Protein AF-A0A2T3J2T2-F1 (afdb_monomer_lite)

Organism: NCBI:txid388278

Radius of gyration: 13.22 Å; chains: 1; bounding box: 31×26×31 Å

Sequence (81 aa):
MIAPEAPPISTIQSVEAKAQFSATFDKERQDSDFLHWGEGKVALAADSISFMGELAHLLPLPGISDVISVKGTPNGHWSSN

Structure (mmCIF, N/CA/C/O backbone):
data_AF-A0A2T3J2T2-F1
#
_entry.id   AF-A0A2T3J2T2-F1
#
loop_
_atom_site.group_PDB
_atom_site.id
_atom_site.type_symbol
_atom_site.label_atom_id
_atom_site.label_alt_id
_atom_site.label_comp_id
_atom_site.label_asym_id
_atom_site.label_entity_id
_atom_site.label_seq_id
_atom_site.pdbx_PDB_ins_code
_atom_site.Cartn_x
_atom_site.Cartn_y
_atom_site.Cartn_z
_atom_site.occupancy
_atom_site.B_iso_or_equiv
_atom_site.auth_seq_id
_atom_site.auth_comp_id
_atom_site.auth_asym_id
_atom_site.auth_atom_id
_atom_site.pdbx_PDB_model_num
ATOM 1 N N . MET A 1 1 ? -2.720 -18.623 -16.150 1.00 40.12 1 MET A N 1
ATOM 2 C CA . MET A 1 1 ? -3.282 -17.885 -15.002 1.00 40.12 1 MET A CA 1
ATOM 3 C C . MET A 1 1 ? -3.676 -16.515 -15.516 1.00 40.12 1 MET A C 1
ATOM 5 O O . MET A 1 1 ? -2.871 -15.925 -16.221 1.00 40.12 1 MET A O 1
ATOM 9 N N . ILE A 1 2 ? -4.903 -16.071 -15.263 1.00 64.00 2 ILE A N 1
ATOM 10 C CA . ILE A 1 2 ? -5.382 -14.728 -15.622 1.00 64.00 2 ILE A CA 1
ATOM 11 C C . ILE A 1 2 ? -5.548 -13.993 -14.291 1.00 64.00 2 ILE A C 1
ATOM 13 O O . ILE A 1 2 ? -6.086 -14.584 -13.354 1.00 64.00 2 ILE A O 1
ATOM 17 N N . ALA A 1 3 ? -5.017 -12.774 -14.179 1.00 60.34 3 ALA A N 1
ATOM 18 C CA . ALA A 1 3 ? -5.213 -11.961 -12.982 1.00 60.34 3 ALA A CA 1
ATOM 19 C C . ALA A 1 3 ? -6.713 -11.651 -12.804 1.00 60.34 3 ALA A C 1
ATOM 21 O O . ALA A 1 3 ? -7.415 -11.509 -13.809 1.00 60.34 3 ALA A O 1
ATOM 22 N N . PRO A 1 4 ? -7.223 -11.580 -11.563 1.00 70.62 4 PRO A N 1
ATOM 23 C CA . PRO A 1 4 ? -8.583 -11.114 -11.326 1.00 70.62 4 PRO A CA 1
ATOM 24 C C . PRO A 1 4 ? -8.759 -9.689 -11.861 1.00 70.62 4 PRO A C 1
ATOM 26 O O . PRO A 1 4 ? -7.793 -8.933 -11.988 1.00 70.62 4 PRO A O 1
ATOM 29 N N . GLU A 1 5 ? -9.997 -9.341 -12.199 1.00 79.38 5 GLU A N 1
ATOM 30 C CA . GLU A 1 5 ? -10.329 -7.984 -12.621 1.00 79.38 5 GLU A CA 1
ATOM 31 C C . GLU A 1 5 ? -10.031 -6.997 -11.489 1.00 79.38 5 GLU A C 1
ATOM 33 O O . GLU A 1 5 ? -10.198 -7.310 -10.309 1.00 79.38 5 GLU A O 1
ATOM 38 N N . ALA A 1 6 ? -9.541 -5.815 -11.852 1.00 78.31 6 ALA A N 1
ATOM 39 C CA . ALA A 1 6 ? -9.193 -4.804 -10.873 1.00 78.31 6 ALA A CA 1
ATOM 40 C C . ALA A 1 6 ? -10.459 -4.290 -10.152 1.00 78.31 6 ALA A C 1
ATOM 42 O O . ALA A 1 6 ? -11.493 -4.084 -10.796 1.00 78.31 6 ALA A O 1
ATOM 43 N N . PRO A 1 7 ? -10.401 -4.034 -8.833 1.00 84.06 7 PRO A N 1
ATOM 44 C CA . PRO A 1 7 ? -11.519 -3.457 -8.103 1.00 84.06 7 PRO A CA 1
ATOM 45 C C . PRO A 1 7 ? -11.863 -2.056 -8.636 1.00 84.06 7 PRO A C 1
ATOM 47 O O . PRO A 1 7 ? -10.978 -1.304 -9.055 1.00 84.06 7 PRO A O 1
ATOM 50 N N . PRO A 1 8 ? -13.138 -1.637 -8.573 1.00 88.00 8 PRO A N 1
ATOM 51 C CA . PRO A 1 8 ? -13.531 -0.310 -9.023 1.00 88.00 8 PRO A CA 1
ATOM 52 C C . PRO A 1 8 ? -12.935 0.777 -8.119 1.00 88.00 8 PRO A C 1
ATOM 54 O O . PRO A 1 8 ? -12.855 0.625 -6.898 1.00 88.00 8 PRO A O 1
ATOM 57 N N . ILE A 1 9 ? -12.587 1.926 -8.708 1.00 87.12 9 ILE A N 1
ATOM 58 C CA . ILE A 1 9 ? -11.976 3.065 -7.993 1.00 87.12 9 ILE A CA 1
ATOM 59 C C . ILE A 1 9 ? -12.829 3.528 -6.801 1.00 87.12 9 ILE A C 1
ATOM 61 O O . ILE A 1 9 ? -12.290 3.911 -5.764 1.00 87.12 9 ILE A O 1
ATOM 65 N N . SER A 1 10 ? -14.158 3.450 -6.901 1.00 89.31 10 SER A N 1
ATOM 66 C CA . SER A 1 10 ? -15.067 3.797 -5.800 1.00 89.31 10 SER A CA 1
ATOM 67 C C . SER A 1 10 ? -14.845 2.941 -4.546 1.00 89.31 10 SER A C 1
ATOM 69 O O . SER A 1 10 ? -14.984 3.444 -3.429 1.00 89.31 10 SER A O 1
ATOM 71 N N . THR A 1 11 ? -14.449 1.673 -4.704 1.00 89.31 11 THR A N 1
ATOM 72 C CA . THR A 1 11 ? -14.079 0.796 -3.584 1.00 89.31 11 THR A CA 1
ATOM 73 C C . THR A 1 11 ? -12.823 1.314 -2.896 1.00 89.31 11 THR A C 1
ATOM 75 O O . THR A 1 11 ? -12.813 1.439 -1.674 1.00 89.31 11 THR A O 1
ATOM 78 N N . ILE A 1 12 ? -11.800 1.696 -3.666 1.00 91.00 12 ILE A N 1
ATOM 79 C CA . ILE A 1 12 ? -10.556 2.277 -3.140 1.00 91.00 12 ILE A CA 1
ATOM 80 C C . ILE A 1 12 ? -10.851 3.557 -2.355 1.00 91.00 12 ILE A C 1
ATOM 8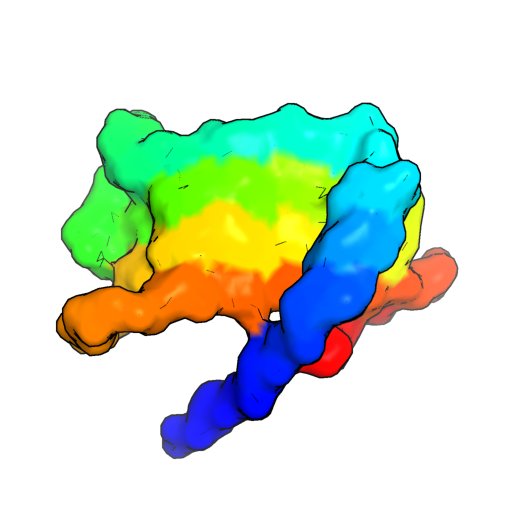2 O O . ILE A 1 12 ? -10.460 3.680 -1.197 1.00 91.00 12 ILE A O 1
ATOM 86 N N . GLN A 1 13 ? -11.628 4.470 -2.941 1.00 91.88 13 GLN A N 1
ATOM 87 C CA . GLN A 1 13 ? -12.026 5.722 -2.293 1.00 91.88 13 GLN A CA 1
ATOM 88 C C . GLN A 1 13 ? -12.793 5.484 -0.986 1.00 91.88 13 GLN A C 1
ATOM 90 O O . GLN A 1 13 ? -12.581 6.195 -0.003 1.00 91.88 13 GLN A O 1
ATOM 95 N N . SER A 1 14 ? -13.656 4.462 -0.938 1.00 93.12 14 SER A N 1
ATOM 96 C CA . SER A 1 14 ? -14.359 4.108 0.296 1.00 93.12 14 SER A CA 1
ATOM 97 C C . SER A 1 14 ? -13.425 3.571 1.383 1.00 93.12 14 SER A C 1
ATOM 99 O O . SER A 1 14 ? -13.743 3.763 2.560 1.00 93.12 14 SER A O 1
ATOM 101 N N . VAL A 1 15 ? -12.347 2.865 1.029 1.00 93.38 15 VAL A N 1
ATOM 102 C CA . VAL A 1 15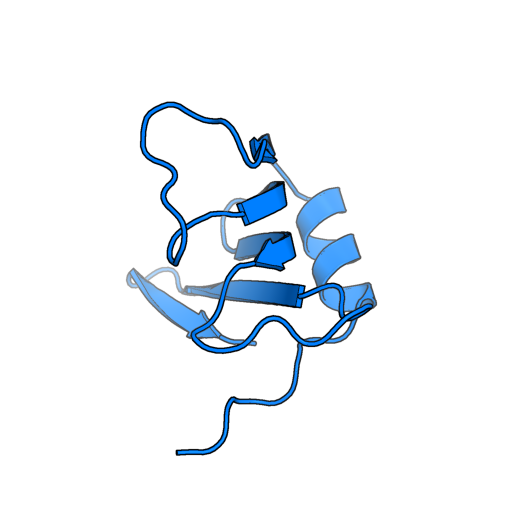 ? -11.348 2.388 1.998 1.00 93.38 15 VAL A CA 1
ATOM 103 C C . VAL A 1 15 ? -10.511 3.560 2.498 1.00 93.38 15 VAL A C 1
ATOM 105 O O . VAL A 1 15 ? -10.364 3.722 3.708 1.00 93.38 15 VAL A O 1
ATOM 108 N N . GLU A 1 16 ? -10.050 4.433 1.597 1.00 93.19 16 GLU A N 1
ATOM 109 C CA . GLU A 1 16 ? -9.294 5.633 1.966 1.00 93.19 16 GLU A CA 1
ATOM 110 C C . GLU A 1 16 ? -10.066 6.544 2.927 1.00 93.19 16 GLU A C 1
ATOM 112 O O . GLU A 1 16 ? -9.501 7.025 3.905 1.00 93.19 16 GLU A O 1
ATOM 117 N N . ALA A 1 17 ? -11.368 6.740 2.699 1.00 94.81 17 ALA A N 1
ATOM 118 C CA . ALA A 1 17 ? -12.212 7.567 3.561 1.00 94.81 17 ALA A CA 1
ATOM 119 C C . ALA A 1 17 ? -12.362 7.017 4.995 1.00 94.81 17 ALA A C 1
ATOM 121 O O . ALA A 1 17 ? -12.695 7.767 5.911 1.00 94.81 17 ALA A O 1
ATOM 122 N N . LYS A 1 18 ? -12.138 5.711 5.195 1.00 96.12 18 LYS A N 1
ATOM 123 C CA . LYS A 1 18 ? -12.223 5.020 6.495 1.00 96.12 18 LYS A CA 1
ATOM 124 C C . LYS A 1 18 ? -10.847 4.696 7.081 1.00 96.12 18 LYS A C 1
ATOM 126 O O . LYS A 1 18 ? -10.769 4.042 8.123 1.00 96.12 18 LYS A O 1
ATOM 131 N N . ALA A 1 19 ? -9.776 5.095 6.402 1.00 96.94 19 ALA A N 1
ATOM 132 C CA . ALA A 1 19 ? -8.427 4.717 6.765 1.00 96.94 19 ALA A CA 1
ATOM 133 C C . ALA A 1 19 ? -8.039 5.313 8.120 1.00 96.94 19 ALA A C 1
ATOM 135 O O . ALA A 1 19 ? -8.173 6.510 8.363 1.00 96.94 19 ALA A O 1
ATOM 136 N N . GLN A 1 20 ? -7.535 4.457 8.999 1.00 98.06 20 GLN A N 1
ATOM 137 C CA . GLN A 1 20 ? -6.921 4.859 10.261 1.00 98.06 20 GLN A CA 1
ATOM 138 C C . GLN A 1 20 ? -5.440 5.177 10.062 1.00 98.06 20 GLN A C 1
ATOM 140 O O . GLN A 1 20 ? -4.881 6.012 10.769 1.00 98.06 20 GLN A O 1
ATOM 145 N N . PHE A 1 21 ? -4.818 4.530 9.073 1.00 97.50 21 PHE A N 1
ATOM 146 C CA . PHE A 1 21 ? -3.433 4.759 8.697 1.00 97.50 21 PHE A CA 1
ATOM 147 C C . PHE A 1 21 ? -3.311 4.883 7.185 1.00 97.50 21 PHE A C 1
ATOM 149 O O . PHE A 1 21 ? -4.002 4.201 6.426 1.00 97.50 21 PHE A O 1
ATOM 156 N N . SER A 1 22 ? -2.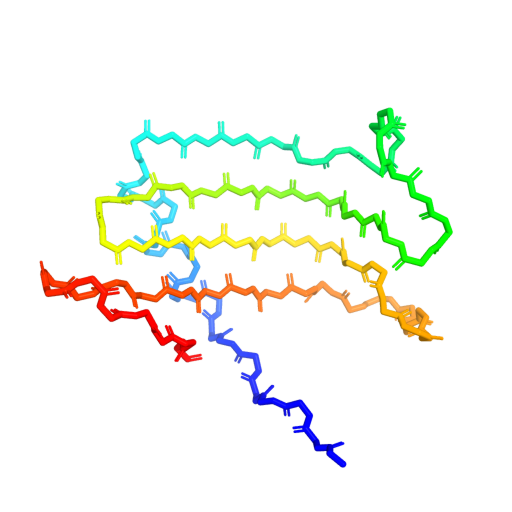385 5.727 6.750 1.00 96.44 22 SER A N 1
ATOM 157 C CA . SER A 1 22 ? -2.015 5.865 5.348 1.00 96.44 22 SER A CA 1
ATOM 158 C C . SER A 1 22 ? -0.513 6.038 5.219 1.00 96.44 22 SER A C 1
ATOM 160 O O . SER A 1 22 ? 0.107 6.680 6.068 1.00 96.44 22 SER A O 1
ATOM 162 N N . ALA A 1 23 ? 0.052 5.517 4.140 1.00 94.88 23 ALA A N 1
ATOM 163 C CA . ALA A 1 23 ? 1.443 5.739 3.777 1.00 94.88 23 ALA A CA 1
ATOM 164 C C . ALA A 1 23 ? 1.582 5.865 2.257 1.00 94.88 23 ALA A C 1
ATOM 166 O O . ALA A 1 23 ? 0.679 5.499 1.503 1.00 94.88 23 ALA A O 1
ATOM 167 N N . THR A 1 24 ? 2.730 6.372 1.826 1.00 93.56 24 THR A N 1
ATOM 168 C CA . THR A 1 24 ? 3.129 6.388 0.420 1.00 93.56 24 THR A CA 1
ATOM 169 C C . THR A 1 24 ? 4.290 5.418 0.251 1.00 93.56 24 THR A C 1
ATOM 171 O O . THR A 1 24 ? 5.265 5.483 1.002 1.00 93.56 24 THR A O 1
ATOM 174 N N . PHE A 1 25 ? 4.167 4.503 -0.703 1.00 90.62 25 PHE A N 1
ATOM 175 C CA . PHE A 1 25 ? 5.280 3.720 -1.206 1.00 90.62 25 PHE A CA 1
ATOM 176 C C . PHE A 1 25 ? 6.022 4.534 -2.257 1.00 90.62 25 PHE A C 1
ATOM 178 O O . PHE A 1 25 ? 5.415 5.080 -3.176 1.00 90.62 25 PHE A O 1
ATOM 185 N N . ASP A 1 26 ? 7.330 4.621 -2.063 1.00 90.38 26 ASP A N 1
ATOM 186 C CA . ASP A 1 26 ? 8.277 5.194 -3.004 1.00 90.38 26 ASP A CA 1
ATOM 187 C C . ASP A 1 26 ? 9.035 4.032 -3.646 1.00 90.38 26 ASP A C 1
ATOM 189 O O . ASP A 1 26 ? 9.456 3.105 -2.940 1.00 90.38 26 ASP A O 1
ATOM 193 N N . LYS A 1 27 ? 9.194 4.084 -4.968 1.00 87.38 27 LYS A N 1
ATOM 194 C CA . LYS A 1 27 ? 9.876 3.048 -5.742 1.00 87.38 27 LYS A CA 1
ATOM 195 C C . LYS A 1 27 ? 11.297 2.763 -5.248 1.00 87.38 27 LYS A C 1
ATOM 197 O O . LYS A 1 27 ? 11.774 1.643 -5.388 1.00 87.38 27 LYS A O 1
ATOM 202 N N . GLU A 1 28 ? 11.958 3.749 -4.650 1.00 88.62 28 GLU A N 1
ATOM 203 C CA . GLU A 1 28 ? 13.355 3.689 -4.224 1.00 88.62 28 GLU A CA 1
ATOM 204 C C . GLU A 1 28 ? 13.503 3.351 -2.725 1.00 88.62 28 GLU A C 1
ATOM 206 O O . GLU A 1 28 ? 14.553 3.597 -2.120 1.00 88.62 28 GLU A O 1
ATOM 211 N N . ARG A 1 29 ? 12.471 2.785 -2.068 1.00 89.19 29 ARG A N 1
ATOM 212 C CA . ARG A 1 29 ? 12.638 2.266 -0.694 1.00 89.19 29 ARG A CA 1
ATOM 213 C C . ARG A 1 29 ? 13.716 1.182 -0.652 1.00 89.19 29 ARG A C 1
ATOM 215 O O . ARG A 1 29 ? 13.852 0.410 -1.591 1.00 89.19 29 ARG A O 1
ATOM 222 N N . GLN A 1 30 ? 14.408 1.085 0.488 1.00 88.75 30 GLN A N 1
ATOM 223 C CA . GLN A 1 30 ? 15.576 0.216 0.700 1.00 88.75 30 GLN A CA 1
ATOM 224 C C . GLN A 1 30 ? 15.396 -1.247 0.254 1.00 88.75 30 GLN A C 1
ATOM 226 O O . GLN A 1 30 ? 16.355 -1.829 -0.243 1.00 88.75 30 GLN A O 1
ATOM 231 N N . ASP A 1 31 ? 14.203 -1.821 0.419 1.00 85.56 31 ASP A N 1
ATOM 232 C CA . ASP A 1 31 ? 13.915 -3.222 0.074 1.00 85.56 31 ASP A CA 1
ATOM 233 C C . ASP A 1 31 ? 13.287 -3.396 -1.321 1.00 85.56 31 ASP A C 1
ATOM 235 O O . ASP A 1 31 ? 12.807 -4.479 -1.650 1.00 85.56 31 ASP A O 1
ATOM 239 N N . SER A 1 32 ? 13.256 -2.336 -2.133 1.00 88.88 32 SER A N 1
ATOM 240 C CA . SER A 1 32 ? 12.742 -2.393 -3.502 1.00 88.88 32 SER A CA 1
ATOM 241 C C . SER A 1 32 ? 13.818 -2.906 -4.457 1.00 88.88 32 SER A C 1
ATOM 243 O O . SER A 1 32 ? 14.988 -2.533 -4.360 1.00 88.88 32 SER A O 1
ATOM 245 N N . ASP A 1 33 ? 13.422 -3.736 -5.417 1.00 86.75 33 ASP A N 1
ATOM 246 C CA . ASP A 1 33 ? 14.293 -4.222 -6.489 1.00 86.75 33 ASP A CA 1
ATOM 247 C C . ASP A 1 33 ? 13.615 -4.085 -7.860 1.00 86.75 33 ASP A C 1
ATOM 249 O O . ASP A 1 33 ? 12.494 -3.602 -7.953 1.00 86.75 33 ASP A O 1
ATOM 253 N N . PHE A 1 34 ? 14.284 -4.499 -8.942 1.00 81.50 34 PHE A N 1
ATOM 254 C CA . PHE A 1 34 ? 13.770 -4.366 -10.314 1.00 81.50 34 PHE A CA 1
ATOM 255 C C . PHE A 1 34 ? 12.378 -4.988 -10.538 1.00 81.50 34 PHE A C 1
ATOM 257 O O . PHE A 1 34 ? 11.601 -4.466 -11.339 1.00 81.50 34 PHE A O 1
ATOM 264 N N . LEU A 1 35 ? 12.075 -6.095 -9.860 1.00 82.81 35 LEU A N 1
ATOM 265 C CA . LEU A 1 35 ? 10.826 -6.849 -9.999 1.00 82.81 35 LEU A CA 1
ATOM 266 C C . LEU A 1 35 ? 9.849 -6.593 -8.850 1.00 82.81 35 LEU A C 1
ATOM 268 O O . LEU A 1 35 ? 8.658 -6.844 -9.009 1.00 82.81 35 LEU A O 1
ATOM 272 N N . HIS A 1 36 ? 10.339 -6.115 -7.709 1.00 83.88 36 HIS A N 1
ATOM 273 C CA . HIS A 1 36 ? 9.562 -5.928 -6.494 1.00 83.88 36 HIS A CA 1
ATOM 274 C C . HIS A 1 36 ? 9.689 -4.481 -6.029 1.00 83.88 36 HIS A C 1
ATOM 276 O O . HIS A 1 36 ? 10.438 -4.159 -5.110 1.00 83.88 36 HIS A O 1
ATOM 282 N N . TRP A 1 37 ? 8.936 -3.601 -6.677 1.00 88.69 37 TRP A N 1
ATOM 283 C CA . TRP A 1 37 ? 8.753 -2.225 -6.238 1.00 88.69 37 TRP A CA 1
ATOM 284 C C . TRP A 1 37 ? 7.286 -1.827 -6.365 1.00 88.69 37 TRP A C 1
ATOM 286 O O . TRP A 1 37 ? 6.526 -2.409 -7.143 1.00 88.69 37 TRP A O 1
ATOM 296 N N . GLY A 1 38 ? 6.896 -0.831 -5.579 1.00 88.19 38 GLY A N 1
ATOM 297 C CA . GLY A 1 38 ? 5.600 -0.185 -5.689 1.00 88.19 38 GLY A CA 1
ATOM 298 C C . GLY A 1 38 ? 5.747 1.311 -5.487 1.00 88.19 38 GLY A C 1
ATOM 299 O O . GLY A 1 38 ? 6.508 1.748 -4.628 1.00 88.19 38 GLY A O 1
ATOM 300 N N . GLU A 1 39 ? 5.014 2.086 -6.271 1.00 92.19 39 GLU A N 1
ATOM 301 C CA . GLU A 1 39 ? 4.932 3.535 -6.137 1.00 92.19 39 GLU A CA 1
ATOM 302 C C . GLU A 1 39 ? 3.465 3.927 -6.031 1.00 92.19 39 GLU A C 1
ATOM 304 O O . GLU A 1 39 ? 2.683 3.652 -6.934 1.00 92.19 39 GLU A O 1
ATOM 309 N N . GLY A 1 40 ? 3.053 4.535 -4.920 1.00 92.50 40 GLY A N 1
ATOM 310 C CA . GLY A 1 40 ? 1.650 4.895 -4.738 1.00 92.50 40 GLY A CA 1
ATOM 311 C C . GLY A 1 40 ? 1.208 4.982 -3.292 1.00 92.50 40 GLY A C 1
ATOM 312 O O . GLY A 1 40 ? 2.011 4.956 -2.363 1.00 92.50 40 GLY A O 1
ATOM 313 N N . LYS A 1 41 ? -0.098 5.095 -3.082 1.00 94.44 41 LYS A N 1
ATOM 314 C CA . LYS A 1 41 ? -0.685 5.286 -1.757 1.00 94.44 41 LYS A CA 1
ATOM 315 C C . LYS A 1 41 ? -1.260 3.980 -1.231 1.00 94.44 41 LYS A C 1
ATOM 317 O O . LYS A 1 41 ? -2.001 3.294 -1.930 1.00 94.44 41 LYS A O 1
ATOM 322 N N . VAL A 1 42 ? -0.956 3.674 0.028 1.00 94.44 42 VAL A N 1
ATOM 323 C CA . VAL A 1 42 ? -1.586 2.596 0.792 1.00 94.44 42 VAL A CA 1
ATOM 324 C C . VAL A 1 42 ? -2.459 3.188 1.892 1.00 94.44 42 VAL A C 1
ATOM 326 O O . VAL A 1 42 ? -2.071 4.140 2.575 1.00 94.44 42 VAL A O 1
ATOM 329 N N . ALA A 1 43 ? -3.642 2.613 2.072 1.00 96.19 43 ALA A N 1
ATOM 330 C CA . ALA A 1 43 ? -4.582 2.977 3.118 1.00 96.19 43 ALA A CA 1
ATOM 331 C C . ALA A 1 43 ? -5.018 1.729 3.892 1.00 96.19 43 ALA 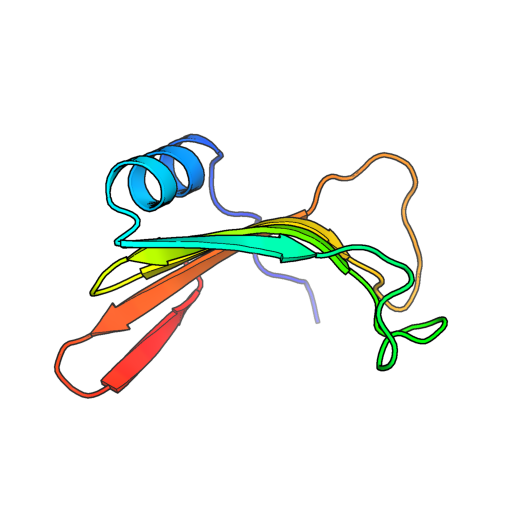A C 1
ATOM 333 O O . ALA A 1 43 ? -5.329 0.691 3.305 1.00 96.19 43 ALA A O 1
ATOM 334 N N . LEU A 1 44 ? -5.026 1.842 5.220 1.00 95.38 44 LEU A N 1
ATOM 335 C CA . LEU A 1 44 ? -5.376 0.776 6.153 1.00 95.38 44 LEU A CA 1
ATOM 336 C C . LEU A 1 44 ? -6.591 1.217 6.971 1.00 95.38 44 LEU A C 1
ATOM 338 O O . LEU A 1 44 ? -6.506 2.154 7.769 1.00 95.38 44 LEU A O 1
ATOM 342 N N . ALA A 1 45 ? -7.714 0.536 6.781 1.00 94.88 45 ALA A N 1
ATOM 343 C CA . ALA A 1 45 ? -8.899 0.638 7.624 1.00 94.88 45 ALA A CA 1
ATOM 344 C C . ALA A 1 45 ? -9.029 -0.620 8.499 1.00 94.88 45 ALA A C 1
ATOM 346 O O . ALA A 1 45 ? -8.280 -1.583 8.345 1.00 94.88 45 ALA A O 1
ATOM 347 N N . ALA A 1 46 ? -9.993 -0.620 9.419 1.00 93.69 46 ALA A N 1
ATOM 348 C CA . ALA A 1 46 ? -10.158 -1.704 10.389 1.00 93.69 46 ALA A CA 1
ATOM 349 C C . ALA A 1 46 ? -10.396 -3.087 9.747 1.00 93.69 46 ALA A C 1
ATOM 351 O O . ALA A 1 46 ? -9.943 -4.094 10.283 1.00 93.69 46 ALA A O 1
ATOM 352 N N . ASP A 1 47 ? -11.100 -3.140 8.614 1.00 93.75 47 ASP A N 1
ATOM 353 C CA . ASP A 1 47 ? -11.487 -4.372 7.919 1.00 93.75 47 ASP A CA 1
ATOM 354 C C . ASP A 1 47 ? -11.018 -4.420 6.459 1.00 93.75 47 ASP A C 1
ATOM 356 O O . ASP A 1 47 ? -11.397 -5.326 5.719 1.00 93.75 47 ASP A O 1
ATOM 360 N N . SER A 1 48 ? -10.207 -3.461 6.009 1.00 93.88 48 SER A N 1
ATOM 361 C CA . SER A 1 48 ? -9.804 -3.393 4.605 1.00 93.88 48 SER A CA 1
ATOM 362 C C . SER A 1 48 ? -8.475 -2.689 4.395 1.00 93.88 48 SER A C 1
ATOM 364 O O . SER A 1 48 ? -8.152 -1.727 5.091 1.00 93.88 48 SER A O 1
ATOM 366 N N . ILE A 1 49 ? -7.756 -3.130 3.368 1.00 93.81 49 ILE A N 1
ATOM 367 C CA . ILE A 1 49 ? -6.516 -2.518 2.890 1.00 93.81 49 ILE A CA 1
ATOM 368 C C . ILE A 1 49 ? -6.712 -2.156 1.422 1.00 93.81 49 ILE A C 1
ATOM 370 O O . ILE A 1 49 ? -7.277 -2.948 0.662 1.00 93.81 49 ILE A O 1
ATOM 374 N N . SER A 1 50 ? -6.248 -0.976 1.017 1.00 93.38 50 SER A N 1
ATOM 375 C CA . SER A 1 50 ? -6.216 -0.580 -0.389 1.00 93.38 50 SER A CA 1
ATOM 376 C C . SER A 1 50 ? -4.867 -0.006 -0.795 1.00 93.38 50 SER A C 1
ATOM 378 O O . SER A 1 50 ? -4.219 0.683 -0.009 1.00 93.38 50 SER A O 1
ATOM 380 N N . PHE A 1 51 ? -4.486 -0.256 -2.042 1.00 92.31 51 PHE A N 1
ATOM 381 C CA . PHE A 1 51 ? -3.350 0.353 -2.717 1.00 92.31 51 PHE A CA 1
ATOM 382 C C . PHE A 1 51 ? -3.810 0.955 -4.047 1.00 92.31 51 PHE A C 1
ATOM 384 O O . PHE A 1 51 ? -4.605 0.340 -4.761 1.00 92.31 51 PHE A O 1
ATOM 391 N N . MET A 1 52 ? -3.311 2.148 -4.359 1.00 91.06 52 MET A N 1
ATOM 392 C CA . MET A 1 52 ? -3.496 2.818 -5.644 1.00 91.06 52 MET A CA 1
ATOM 393 C C . MET A 1 52 ? -2.161 3.402 -6.090 1.00 91.06 52 MET A C 1
ATOM 395 O O . MET A 1 52 ? -1.610 4.271 -5.407 1.00 91.06 52 MET A O 1
ATOM 399 N N . GLY A 1 53 ? -1.651 2.932 -7.222 1.00 89.75 53 GLY A N 1
ATOM 400 C CA . GLY A 1 53 ? -0.324 3.303 -7.695 1.00 89.75 53 GLY A CA 1
ATOM 401 C C . GLY A 1 53 ? 0.141 2.433 -8.847 1.00 89.75 53 GLY A C 1
ATOM 402 O O . GLY A 1 53 ? -0.680 1.891 -9.566 1.00 89.75 53 GLY A O 1
ATOM 403 N N . GLU A 1 54 ? 1.442 2.278 -9.009 1.00 88.50 54 GLU A N 1
ATOM 404 C CA . GLU A 1 54 ? 2.047 1.322 -9.931 1.00 88.50 54 GLU A CA 1
ATOM 405 C C . GLU A 1 54 ? 2.783 0.251 -9.132 1.00 88.50 54 GLU A C 1
ATOM 407 O O . GLU A 1 54 ? 3.446 0.549 -8.133 1.00 88.50 54 GLU A O 1
ATOM 412 N N . LEU A 1 55 ? 2.673 -1.000 -9.568 1.00 85.00 55 LEU A N 1
ATOM 413 C CA . LEU A 1 55 ? 3.466 -2.103 -9.048 1.00 85.00 55 LEU A CA 1
ATOM 414 C C . LEU A 1 55 ? 4.309 -2.681 -10.174 1.00 85.00 55 LEU A C 1
ATOM 416 O O . LEU A 1 55 ? 3.847 -2.875 -11.300 1.00 85.00 55 LEU A O 1
ATOM 420 N N . ALA A 1 56 ? 5.551 -3.041 -9.863 1.00 81.00 56 ALA A N 1
ATOM 421 C CA . ALA A 1 56 ? 6.252 -3.944 -10.752 1.00 81.00 56 ALA A CA 1
ATOM 422 C C . ALA A 1 56 ? 5.590 -5.323 -10.726 1.00 81.00 56 ALA A C 1
ATOM 424 O O . ALA A 1 56 ? 5.498 -5.995 -9.701 1.00 81.00 56 ALA A O 1
ATOM 425 N N . HIS A 1 57 ? 5.176 -5.759 -11.909 1.00 69.44 57 HIS A N 1
ATOM 426 C CA . HIS A 1 57 ? 4.986 -7.160 -12.245 1.00 69.44 57 HIS A CA 1
ATOM 427 C C . HIS A 1 57 ? 6.013 -7.538 -13.323 1.00 69.44 57 HIS A C 1
ATOM 429 O O . HIS A 1 57 ? 6.586 -6.664 -13.971 1.00 69.44 57 HIS A O 1
ATOM 435 N N . LEU A 1 58 ? 6.216 -8.842 -13.549 1.00 56.84 58 LEU A N 1
ATOM 436 C CA . LEU A 1 58 ? 7.135 -9.470 -14.515 1.00 56.84 58 LEU A CA 1
ATOM 437 C C . LEU A 1 58 ? 7.202 -8.824 -15.925 1.00 56.84 58 LEU A C 1
ATOM 439 O O . LEU A 1 58 ? 8.166 -9.072 -16.642 1.00 56.84 58 LEU A O 1
ATOM 443 N N . LEU A 1 59 ? 6.240 -7.980 -16.318 1.00 55.25 59 LEU A N 1
ATOM 444 C CA . LEU A 1 59 ? 6.346 -7.048 -17.444 1.00 55.25 59 LEU A CA 1
ATOM 445 C C . LEU A 1 59 ? 5.652 -5.715 -17.082 1.00 55.25 59 LEU A C 1
ATOM 447 O O . LEU A 1 59 ? 4.434 -5.727 -16.899 1.00 55.25 59 LEU A O 1
ATOM 451 N N . PRO A 1 60 ? 6.364 -4.573 -17.011 1.00 52.44 60 PRO A N 1
ATOM 452 C CA . PRO A 1 60 ? 5.725 -3.273 -16.838 1.00 52.44 60 PRO A CA 1
ATOM 453 C C . PRO A 1 60 ? 4.923 -2.933 -18.099 1.00 52.44 60 PRO A C 1
ATOM 455 O O . PRO A 1 60 ? 5.488 -2.757 -19.181 1.00 52.44 60 PRO A O 1
ATOM 458 N N . LEU A 1 61 ? 3.597 -2.863 -17.974 1.00 54.56 61 LEU A N 1
ATOM 459 C CA . LEU A 1 61 ? 2.744 -2.292 -19.011 1.00 54.56 61 LEU A CA 1
ATOM 460 C C . LEU A 1 61 ? 2.691 -0.775 -18.784 1.00 54.56 61 LEU A C 1
ATOM 462 O O . LEU A 1 61 ? 2.246 -0.345 -17.721 1.00 54.56 61 LEU A O 1
ATOM 466 N N . PRO A 1 62 ? 3.156 0.051 -19.734 1.00 50.25 62 PRO A N 1
ATOM 467 C CA . PRO A 1 62 ? 3.186 1.494 -19.539 1.00 50.25 62 PRO A CA 1
ATOM 468 C C . PRO A 1 62 ? 1.766 2.053 -19.374 1.00 50.25 62 PRO A C 1
ATOM 470 O O . PRO A 1 62 ? 0.912 1.844 -20.236 1.00 50.25 62 PRO A O 1
ATOM 473 N N . GLY A 1 63 ? 1.542 2.803 -18.291 1.00 54.72 63 GLY A N 1
ATOM 474 C CA . GLY A 1 63 ? 0.326 3.591 -18.072 1.00 54.72 63 GLY A CA 1
ATOM 475 C C . GLY A 1 63 ? -0.825 2.883 -17.353 1.00 54.72 63 GLY A C 1
ATOM 476 O O . GLY A 1 63 ? -1.949 3.380 -17.424 1.00 54.72 63 GLY A O 1
ATOM 477 N N . ILE A 1 64 ? -0.586 1.754 -16.676 1.00 55.59 64 ILE A N 1
ATOM 478 C CA . ILE A 1 64 ? -1.603 1.123 -15.825 1.00 55.59 64 ILE A CA 1
ATOM 479 C C . ILE A 1 64 ? -1.318 1.456 -14.365 1.00 55.59 64 ILE A C 1
ATOM 481 O O . ILE A 1 64 ? -0.339 0.993 -13.794 1.00 55.59 64 ILE A O 1
ATOM 485 N N . SER A 1 65 ? -2.205 2.250 -13.763 1.00 65.25 65 SER A N 1
ATOM 486 C CA . SER A 1 65 ? -2.293 2.322 -12.309 1.00 65.25 65 SER A CA 1
ATOM 487 C C . SER A 1 65 ? -2.939 1.036 -11.799 1.00 65.25 65 SER A C 1
ATOM 489 O O . SER A 1 65 ? -4.109 0.764 -12.077 1.00 65.25 65 SER A O 1
ATOM 491 N N . ASP A 1 66 ? -2.175 0.252 -11.053 1.00 77.12 66 ASP A N 1
ATOM 492 C CA . ASP A 1 66 ? -2.662 -0.877 -10.288 1.00 77.12 66 ASP A CA 1
ATOM 493 C C . ASP A 1 66 ? -3.497 -0.389 -9.105 1.00 77.12 66 ASP A C 1
ATOM 495 O O . ASP A 1 66 ? -3.099 0.460 -8.297 1.00 77.12 66 ASP A O 1
ATOM 499 N N . VAL A 1 67 ? -4.684 -0.974 -8.989 1.00 79.88 67 VAL A N 1
ATOM 500 C CA . VAL A 1 67 ? -5.546 -0.814 -7.826 1.00 79.88 67 VAL A CA 1
ATOM 501 C C . VAL A 1 67 ? -5.742 -2.170 -7.181 1.00 79.88 67 VAL A C 1
ATOM 503 O O . VAL A 1 67 ? -6.125 -3.141 -7.827 1.00 79.88 67 VAL A O 1
ATOM 506 N N . ILE A 1 68 ? -5.466 -2.240 -5.884 1.00 84.00 68 ILE A N 1
ATOM 507 C CA . ILE A 1 68 ? -5.632 -3.453 -5.089 1.00 84.00 68 ILE A CA 1
ATOM 508 C C . ILE A 1 68 ? -6.501 -3.105 -3.897 1.00 84.00 68 ILE A C 1
ATOM 510 O O . ILE A 1 68 ? -6.270 -2.109 -3.214 1.00 84.00 68 ILE A O 1
ATOM 514 N N . SER A 1 69 ? -7.495 -3.941 -3.617 1.00 86.88 69 SER A N 1
ATOM 515 C CA . SER A 1 69 ? -8.254 -3.874 -2.377 1.00 86.88 69 SER A CA 1
ATOM 516 C C . SER A 1 69 ? -8.493 -5.274 -1.847 1.00 86.88 69 SER A C 1
ATOM 518 O O . SER A 1 69 ? -8.949 -6.155 -2.576 1.00 86.88 69 SER A O 1
ATOM 520 N N . VAL A 1 70 ? -8.194 -5.468 -0.568 1.00 88.25 70 VAL A N 1
ATOM 521 C CA . VAL A 1 70 ? -8.519 -6.698 0.151 1.00 88.25 70 VAL A CA 1
ATOM 522 C C . VAL A 1 70 ? -9.396 -6.370 1.344 1.00 88.25 70 VAL A C 1
ATOM 524 O O . VAL A 1 70 ? -9.203 -5.351 2.017 1.00 88.25 70 VAL A O 1
ATOM 527 N N . LYS A 1 71 ? -10.358 -7.249 1.611 1.00 88.06 71 LYS A N 1
ATOM 528 C CA . LYS A 1 71 ? -11.255 -7.147 2.755 1.00 88.06 71 LYS A CA 1
ATOM 529 C C . LYS A 1 71 ? -11.010 -8.304 3.712 1.00 88.06 71 LYS A C 1
ATOM 531 O O . LYS A 1 71 ? -10.935 -9.463 3.304 1.00 88.06 71 LYS A O 1
ATOM 536 N N . GLY A 1 72 ? -10.878 -7.966 4.985 1.00 85.25 72 GLY A N 1
ATOM 537 C CA . GLY A 1 72 ? -10.765 -8.901 6.087 1.00 85.25 72 GLY A CA 1
ATOM 538 C C . GLY A 1 72 ? -12.132 -9.231 6.668 1.00 85.25 72 GLY A C 1
ATOM 539 O O . GLY A 1 72 ? -13.064 -8.426 6.668 1.00 85.25 72 GLY A O 1
ATOM 540 N N . THR A 1 73 ? -12.245 -10.438 7.198 1.00 81.56 73 THR A N 1
ATOM 541 C CA 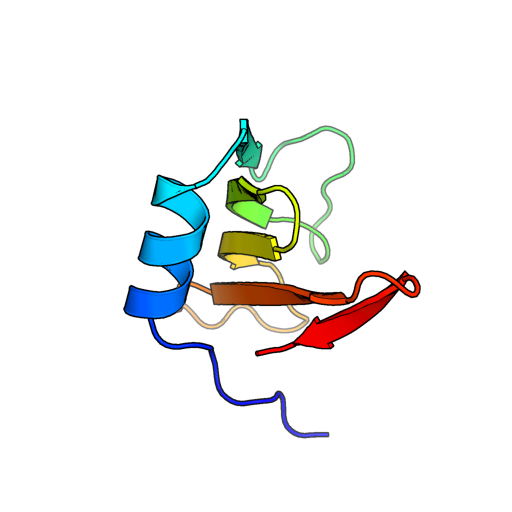. THR A 1 73 ? -13.380 -10.883 8.006 1.00 81.56 73 THR A CA 1
ATOM 542 C C . THR A 1 73 ? -12.966 -10.961 9.480 1.00 81.56 73 THR A C 1
ATOM 544 O O . THR A 1 73 ? -11.780 -11.136 9.772 1.00 81.56 73 THR A O 1
ATOM 547 N N . PRO A 1 74 ? -13.908 -10.882 10.439 1.00 78.75 74 PRO A N 1
ATOM 548 C CA . PRO A 1 74 ? -13.584 -10.953 11.870 1.00 78.75 74 PRO A CA 1
ATOM 549 C C . PRO A 1 74 ? -12.862 -12.241 12.299 1.00 78.75 74 PRO A C 1
ATOM 551 O O . PRO A 1 74 ? -12.157 -12.252 13.301 1.00 78.75 74 PRO A O 1
ATOM 554 N N . ASN A 1 75 ? -13.020 -13.328 11.541 1.00 84.25 75 ASN A N 1
ATOM 555 C CA . ASN A 1 75 ? -12.342 -14.611 11.741 1.00 84.25 75 ASN A CA 1
ATOM 556 C C . ASN A 1 75 ? -10.957 -14.689 11.067 1.00 84.25 75 ASN A C 1
ATOM 558 O O . ASN A 1 75 ? -10.372 -15.767 11.006 1.00 84.25 75 ASN A O 1
ATOM 562 N N . GLY A 1 76 ? -10.433 -13.570 10.558 1.00 79.69 76 GLY A N 1
ATOM 563 C CA . GLY A 1 76 ? -9.083 -13.475 9.998 1.00 79.69 76 GLY A CA 1
ATOM 564 C C . GLY A 1 76 ? -8.941 -13.996 8.567 1.00 79.69 76 GLY A C 1
ATOM 565 O O . GLY A 1 76 ? -7.820 -14.114 8.078 1.00 79.69 76 GLY A O 1
ATOM 566 N N . HIS A 1 77 ? -10.044 -14.303 7.879 1.00 87.62 77 HIS A N 1
ATOM 567 C CA . HIS A 1 77 ? -10.005 -14.636 6.456 1.00 87.62 77 HIS A CA 1
ATOM 568 C C . HIS A 1 77 ? -9.957 -13.355 5.616 1.00 87.62 77 HIS A C 1
ATOM 570 O O . HIS A 1 77 ? -10.752 -12.442 5.850 1.00 87.62 77 HIS A O 1
ATOM 576 N N . TRP A 1 78 ? -9.045 -13.309 4.644 1.00 84.19 78 TRP A N 1
ATOM 577 C CA . TRP A 1 78 ? -8.842 -12.182 3.735 1.00 84.19 78 TRP A CA 1
ATOM 578 C C . TRP A 1 78 ? -9.142 -12.604 2.302 1.00 84.19 78 TRP A C 1
ATOM 580 O O . TRP A 1 78 ? -8.647 -13.637 1.849 1.00 84.19 78 TRP A O 1
ATOM 590 N N . SER A 1 79 ? -9.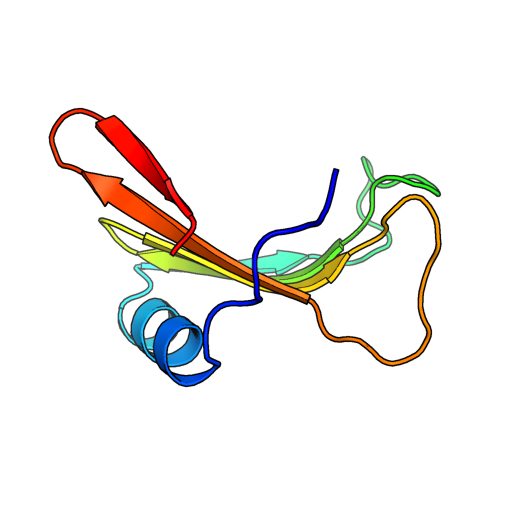906 -11.788 1.585 1.00 82.94 79 SER A N 1
ATOM 591 C CA . SER A 1 79 ? -10.190 -11.990 0.165 1.00 82.94 79 SER A CA 1
ATOM 592 C C . SER A 1 79 ? -9.920 -10.713 -0.624 1.00 82.94 79 SER A C 1
ATOM 594 O O . SER A 1 79 ? -10.140 -9.607 -0.123 1.00 82.94 79 SER A O 1
ATOM 596 N N . SER A 1 80 ? -9.456 -10.862 -1.866 1.00 76.88 80 SER A N 1
ATOM 597 C CA . SER A 1 80 ? -9.508 -9.769 -2.838 1.00 76.88 80 SER A CA 1
ATOM 598 C C . SER A 1 80 ? -10.967 -9.429 -3.127 1.00 76.88 80 SER A C 1
ATOM 600 O O . SER A 1 80 ? -11.796 -10.340 -3.219 1.00 76.88 80 SER A O 1
ATOM 602 N N . ASN A 1 81 ? -11.268 -8.136 -3.223 1.00 62.09 81 ASN A N 1
ATOM 603 C CA . ASN A 1 81 ? -12.546 -7.680 -3.772 1.00 62.09 81 ASN A CA 1
ATOM 604 C C . ASN A 1 81 ? -12.575 -7.826 -5.291 1.00 62.09 81 ASN A C 1
ATOM 606 O O . ASN A 1 81 ? -11.492 -7.690 -5.900 1.00 62.09 81 ASN A O 1
#

pLDDT: mean 83.46, std 13.09, range [40.12, 98.06]

Secondary structure (DSSP, 8-state):
--PPPPPPHHHHHHHHTT-SEEEEE-TT-TT--SSS-EEEEEEE-SSEEEEEEEE--SS--TT--EEEEEEE-TTS-EEE-

Foldseek 3Di:
DDDDDADDVVVQVVQQVQFPDKDFFDQPPPPHDPQFGWGFMWGDHPFKIKTWGDGRHPDDDPPDTGIWMWGADPVGDIDTD